Protein AF-A7B3A8-F1 (afdb_monomer_lite)

pLDDT: mean 91.42, std 11.5, range [43.28, 98.0]

Structure (mmCIF, N/CA/C/O backbone):
data_AF-A7B3A8-F1
#
_entry.id   AF-A7B3A8-F1
#
loop_
_atom_site.group_PDB
_atom_site.id
_atom_site.type_symbol
_atom_site.label_atom_id
_atom_site.label_alt_id
_atom_site.label_comp_id
_atom_site.label_asym_id
_atom_site.label_entity_id
_atom_site.label_seq_id
_atom_site.pdbx_PDB_ins_code
_atom_site.Cartn_x
_atom_site.Cartn_y
_atom_site.Cartn_z
_atom_site.occupancy
_atom_site.B_iso_or_equiv
_atom_site.auth_seq_id
_atom_site.auth_comp_id
_atom_site.auth_asym_id
_atom_site.auth_atom_id
_atom_site.pdbx_PDB_model_num
ATOM 1 N N . MET A 1 1 ? -13.601 -8.741 5.119 1.00 59.62 1 MET A N 1
ATOM 2 C CA . MET A 1 1 ? -12.198 -8.457 5.496 1.00 59.62 1 MET A CA 1
ATOM 3 C C . MET A 1 1 ? -11.542 -7.358 4.677 1.00 59.62 1 MET A C 1
ATOM 5 O O . MET A 1 1 ? -11.652 -6.225 5.112 1.00 59.62 1 MET A O 1
ATOM 9 N N . THR A 1 2 ? -10.917 -7.586 3.510 1.00 71.88 2 THR A N 1
ATOM 10 C CA . THR A 1 2 ? -10.159 -6.497 2.839 1.00 71.88 2 THR A CA 1
ATOM 11 C C . THR A 1 2 ? -11.031 -5.282 2.499 1.00 71.88 2 THR A C 1
ATOM 13 O O . THR A 1 2 ? -10.628 -4.152 2.737 1.00 71.88 2 THR A O 1
ATOM 16 N N . ARG A 1 3 ? -12.278 -5.499 2.052 1.00 77.19 3 ARG A N 1
ATOM 17 C CA . ARG A 1 3 ? -13.258 -4.419 1.816 1.00 77.19 3 ARG A CA 1
ATOM 18 C C . ARG A 1 3 ? -13.655 -3.637 3.074 1.00 77.19 3 ARG A C 1
ATOM 20 O O . ARG A 1 3 ? -14.041 -2.485 2.947 1.00 77.19 3 ARG A O 1
ATOM 27 N N . GLU A 1 4 ? -13.592 -4.236 4.260 1.00 86.56 4 GLU A N 1
ATOM 28 C CA . GLU A 1 4 ? -13.900 -3.545 5.523 1.00 86.56 4 GLU A CA 1
ATOM 29 C C . GLU A 1 4 ? -12.697 -2.748 6.012 1.00 86.56 4 GLU A C 1
ATOM 31 O O . GLU A 1 4 ? -12.854 -1.584 6.360 1.00 86.56 4 GLU A O 1
ATOM 36 N N . ALA A 1 5 ? -11.493 -3.319 5.924 1.00 88.00 5 ALA A N 1
ATOM 37 C CA . ALA A 1 5 ? -10.251 -2.609 6.218 1.00 88.00 5 ALA A CA 1
ATOM 38 C C . ALA A 1 5 ? -10.075 -1.373 5.317 1.00 88.00 5 ALA A C 1
ATOM 40 O O . ALA A 1 5 ? -9.680 -0.310 5.784 1.00 88.00 5 ALA A O 1
ATOM 41 N N . LEU A 1 6 ? -10.450 -1.478 4.034 1.00 89.25 6 LEU A N 1
ATOM 42 C CA . LEU A 1 6 ? -10.455 -0.343 3.104 1.00 89.25 6 LEU A CA 1
ATOM 43 C C . LEU A 1 6 ? -11.383 0.794 3.565 1.00 89.25 6 LEU A C 1
ATOM 45 O O . LEU A 1 6 ? -11.046 1.953 3.355 1.00 89.25 6 LEU A O 1
ATOM 49 N N . LYS A 1 7 ? -12.516 0.492 4.214 1.00 92.25 7 LYS A N 1
ATOM 50 C CA . LYS A 1 7 ? -13.450 1.512 4.730 1.00 92.25 7 LYS A CA 1
ATOM 51 C C . LYS A 1 7 ? -12.915 2.259 5.954 1.00 92.25 7 LYS A C 1
ATOM 53 O O . LYS A 1 7 ? -13.427 3.327 6.265 1.00 92.25 7 LYS A O 1
ATOM 58 N N . LYS A 1 8 ? -11.914 1.706 6.648 1.00 93.81 8 LYS A N 1
ATOM 59 C CA . LYS A 1 8 ? -11.253 2.366 7.785 1.00 93.81 8 LYS A CA 1
ATOM 60 C C . LYS A 1 8 ? -10.277 3.455 7.340 1.00 93.81 8 LYS A C 1
ATOM 62 O O . LYS A 1 8 ? -9.935 4.329 8.129 1.00 93.81 8 LYS A O 1
ATOM 67 N N . LEU A 1 9 ? -9.839 3.407 6.082 1.00 93.25 9 LEU A N 1
ATOM 68 C CA . LEU A 1 9 ? -9.022 4.454 5.490 1.00 93.25 9 LEU A CA 1
ATOM 69 C C . LEU A 1 9 ? -9.920 5.601 5.027 1.00 93.25 9 LEU A C 1
ATOM 71 O O . LEU A 1 9 ? -10.871 5.398 4.272 1.00 93.25 9 LEU A O 1
ATOM 75 N N . ASN A 1 10 ? -9.578 6.822 5.426 1.00 94.31 10 ASN A N 1
ATOM 76 C CA . ASN A 1 10 ? -10.187 8.011 4.847 1.00 94.31 10 ASN A CA 1
ATOM 77 C C . ASN A 1 10 ? -9.734 8.212 3.391 1.00 94.31 10 ASN A C 1
ATOM 79 O O . ASN A 1 10 ? -8.799 7.573 2.903 1.00 94.31 10 ASN A O 1
ATOM 83 N N . GLU A 1 11 ? -10.375 9.147 2.695 1.00 95.25 11 GLU A N 1
ATOM 84 C CA . GLU A 1 11 ? -10.120 9.400 1.276 1.00 95.25 11 GLU A CA 1
ATOM 85 C C . GLU A 1 11 ? -8.650 9.737 0.973 1.00 95.25 11 GLU A C 1
ATOM 87 O O . GLU A 1 11 ? -8.076 9.220 0.013 1.00 95.25 11 GLU A O 1
ATOM 92 N N . LYS A 1 12 ? -7.995 10.543 1.818 1.00 95.81 12 LYS A N 1
ATOM 93 C CA . LYS A 1 12 ? -6.580 10.902 1.632 1.00 95.81 12 LYS A CA 1
ATOM 94 C C . LYS A 1 12 ? -5.670 9.684 1.785 1.00 95.81 12 LYS A C 1
ATOM 96 O O . LYS A 1 12 ? -4.780 9.481 0.961 1.00 95.81 12 LYS A O 1
ATOM 101 N N . GLN A 1 13 ? -5.906 8.865 2.809 1.00 95.19 13 GLN A N 1
ATOM 102 C CA . GLN A 1 13 ? -5.150 7.634 3.060 1.00 95.19 13 GLN A CA 1
ATOM 103 C C . GLN A 1 13 ? -5.350 6.628 1.917 1.00 95.19 13 GLN A C 1
ATOM 105 O O . GLN A 1 13 ? -4.384 6.062 1.407 1.00 95.19 13 GLN A O 1
ATOM 110 N N . MET A 1 14 ? -6.591 6.468 1.454 1.00 95.06 14 MET A N 1
ATOM 111 C CA . MET A 1 14 ? -6.935 5.613 0.320 1.00 95.06 14 MET A CA 1
ATOM 112 C C . MET A 1 14 ? -6.229 6.060 -0.964 1.00 95.06 14 MET A C 1
ATOM 114 O O . MET A 1 14 ? -5.591 5.249 -1.639 1.00 95.06 14 MET A O 1
ATOM 118 N N . ASN A 1 15 ? -6.302 7.351 -1.293 1.00 95.75 15 ASN A N 1
ATOM 119 C CA . ASN A 1 15 ? -5.676 7.911 -2.490 1.00 95.75 15 ASN A CA 1
ATOM 120 C C . ASN A 1 15 ? -4.151 7.777 -2.455 1.00 95.75 15 ASN A C 1
ATOM 122 O O . ASN A 1 15 ? -3.533 7.492 -3.485 1.00 95.75 15 ASN A O 1
ATOM 126 N N . TYR A 1 16 ? -3.540 7.906 -1.277 1.00 96.19 16 TYR A N 1
ATOM 127 C CA . TYR A 1 16 ? -2.112 7.666 -1.107 1.00 96.19 16 TYR A CA 1
ATOM 128 C C . TYR A 1 16 ? -1.736 6.208 -1.409 1.00 96.19 16 TYR A C 1
ATOM 130 O O . TYR A 1 16 ? -0.850 5.958 -2.231 1.00 96.19 16 TYR A O 1
ATOM 138 N N . CYS A 1 17 ? -2.458 5.237 -0.840 1.00 95.31 17 CYS A N 1
ATOM 139 C CA . CYS A 1 17 ? -2.225 3.818 -1.117 1.00 95.31 17 CYS A CA 1
ATOM 140 C C . CYS A 1 17 ? -2.453 3.462 -2.598 1.00 95.31 17 CYS A C 1
ATOM 142 O O . CYS A 1 17 ? -1.647 2.739 -3.190 1.00 95.31 17 CYS A O 1
ATOM 144 N N . LYS A 1 18 ? -3.503 4.011 -3.232 1.00 94.50 18 LYS A N 1
ATOM 145 C CA . LYS A 1 18 ? -3.757 3.851 -4.677 1.00 94.50 18 LYS A CA 1
ATOM 146 C C . LYS A 1 18 ? -2.620 4.429 -5.525 1.00 94.50 18 LYS A C 1
ATOM 148 O O . LYS A 1 18 ? -2.187 3.789 -6.481 1.00 94.50 18 LYS A O 1
ATOM 153 N N . THR A 1 19 ? -2.094 5.596 -5.150 1.00 96.12 19 THR A N 1
ATOM 154 C CA . THR A 1 19 ? -0.956 6.227 -5.836 1.00 96.12 19 THR A CA 1
ATOM 155 C C . THR A 1 19 ? 0.293 5.356 -5.744 1.00 96.12 19 THR A C 1
ATOM 157 O O . THR A 1 19 ? 0.911 5.060 -6.765 1.00 96.12 19 THR A O 1
ATOM 160 N N . LEU A 1 20 ? 0.645 4.894 -4.539 1.00 96.50 20 LEU A N 1
ATOM 161 C CA . LEU A 1 20 ? 1.792 4.006 -4.347 1.00 96.50 20 LEU A CA 1
ATOM 162 C C . LEU A 1 20 ? 1.643 2.708 -5.129 1.00 96.50 20 LEU A C 1
ATOM 164 O O . LEU A 1 20 ? 2.590 2.293 -5.788 1.00 96.50 20 LEU A O 1
ATOM 168 N N . SER A 1 21 ? 0.456 2.106 -5.129 1.00 95.31 21 SER A N 1
ATOM 169 C CA . SER A 1 21 ? 0.188 0.958 -5.986 1.00 95.31 21 SER A CA 1
ATOM 170 C C . SER A 1 21 ? 0.471 1.248 -7.456 1.00 95.31 21 SER A C 1
ATOM 172 O O . SER A 1 21 ? 1.148 0.450 -8.097 1.00 95.31 21 SER A O 1
ATOM 174 N N . ALA A 1 22 ? -0.065 2.339 -8.005 1.00 94.94 22 ALA A N 1
ATOM 175 C CA . ALA A 1 22 ? 0.099 2.631 -9.423 1.00 94.94 22 ALA A CA 1
ATOM 176 C C . ALA A 1 22 ? 1.582 2.815 -9.778 1.00 94.94 22 ALA A C 1
ATOM 178 O O . ALA A 1 22 ? 2.031 2.391 -10.843 1.00 94.94 22 ALA A O 1
ATOM 179 N N . LEU A 1 23 ? 2.361 3.412 -8.872 1.00 95.50 23 LEU A N 1
ATOM 180 C CA . LEU A 1 23 ? 3.810 3.536 -9.017 1.00 95.50 23 LEU A CA 1
ATOM 181 C C . LEU A 1 23 ? 4.518 2.176 -8.939 1.00 95.50 23 LEU A C 1
ATOM 183 O O . LEU A 1 23 ? 5.420 1.923 -9.733 1.00 95.50 23 LEU A O 1
ATOM 187 N N . ILE A 1 24 ? 4.099 1.287 -8.033 1.00 95.75 24 ILE A N 1
ATOM 188 C CA . ILE A 1 24 ? 4.622 -0.085 -7.919 1.00 95.75 24 ILE A CA 1
ATOM 189 C C . ILE A 1 24 ? 4.380 -0.854 -9.222 1.00 95.75 24 ILE A C 1
ATOM 191 O O . ILE A 1 24 ? 5.322 -1.450 -9.751 1.00 95.75 24 ILE A O 1
ATOM 195 N N . ASP A 1 25 ? 3.162 -0.800 -9.764 1.00 94.56 25 ASP A N 1
ATOM 196 C CA . ASP A 1 25 ? 2.799 -1.482 -11.008 1.00 94.56 25 ASP A CA 1
ATOM 197 C C . ASP A 1 25 ? 3.585 -0.923 -12.201 1.00 94.56 25 ASP A C 1
ATOM 199 O O . ASP A 1 25 ? 4.181 -1.684 -12.965 1.00 94.56 25 ASP A O 1
ATOM 203 N N . ARG A 1 26 ? 3.691 0.407 -12.321 1.00 94.31 26 ARG A N 1
ATOM 204 C CA . ARG A 1 26 ? 4.502 1.054 -13.367 1.00 94.31 26 ARG A CA 1
ATOM 205 C C . ARG A 1 26 ? 5.979 0.676 -13.272 1.00 94.31 26 ARG A C 1
ATOM 207 O O . ARG A 1 26 ? 6.579 0.347 -14.293 1.00 94.31 26 ARG A O 1
ATOM 214 N N . ALA A 1 27 ? 6.560 0.704 -12.074 1.00 95.38 27 ALA A N 1
ATOM 215 C CA . ALA A 1 27 ? 7.954 0.325 -11.857 1.00 95.38 27 ALA A CA 1
ATOM 216 C C . ALA A 1 27 ? 8.188 -1.154 -12.198 1.00 95.38 27 ALA A C 1
ATOM 218 O O . ALA A 1 27 ? 9.188 -1.487 -12.832 1.00 95.38 27 ALA A O 1
ATOM 219 N N . LYS A 1 28 ? 7.234 -2.033 -11.859 1.00 93.19 28 LYS A N 1
ATOM 220 C CA . LYS A 1 28 ? 7.275 -3.457 -12.213 1.00 93.19 28 LYS A CA 1
ATOM 221 C C . LYS A 1 28 ? 7.254 -3.665 -13.729 1.00 93.19 28 LYS A C 1
ATOM 223 O O . LYS A 1 28 ? 8.096 -4.397 -14.237 1.00 93.19 28 LYS A O 1
ATOM 228 N N . ILE A 1 29 ? 6.342 -3.001 -14.444 1.00 94.06 29 ILE A N 1
ATOM 229 C CA . ILE A 1 29 ? 6.224 -3.088 -15.912 1.00 94.06 29 ILE A CA 1
ATOM 230 C C . ILE A 1 29 ? 7.499 -2.581 -16.601 1.00 94.06 29 ILE A C 1
ATOM 232 O O . ILE A 1 29 ? 7.951 -3.173 -17.575 1.00 94.06 29 ILE A O 1
ATOM 236 N N . LYS A 1 30 ? 8.104 -1.507 -16.082 1.00 95.62 30 LYS A N 1
ATOM 237 C CA . LYS A 1 30 ? 9.329 -0.908 -16.634 1.00 95.62 30 LYS A CA 1
ATOM 238 C C . LYS A 1 30 ? 10.629 -1.590 -16.184 1.00 95.62 30 LYS A C 1
ATOM 240 O O . LYS A 1 30 ? 11.699 -1.156 -16.594 1.00 95.62 30 LYS A O 1
ATOM 245 N N . GLY A 1 31 ? 10.566 -2.609 -15.325 1.00 95.75 31 GLY A N 1
ATOM 246 C CA . GLY A 1 31 ? 11.756 -3.281 -14.787 1.00 95.75 31 GLY A CA 1
ATOM 247 C C . GLY A 1 31 ? 12.596 -2.432 -13.818 1.00 95.75 31 GLY A C 1
ATOM 248 O O . GLY A 1 31 ? 13.757 -2.754 -13.572 1.00 95.75 31 GLY A O 1
ATOM 249 N N . LEU A 1 32 ? 12.030 -1.364 -13.245 1.00 97.38 32 LEU A N 1
ATOM 250 C CA . LEU A 1 32 ? 12.713 -0.440 -12.332 1.00 97.38 32 LEU A CA 1
ATOM 251 C C . LEU A 1 32 ? 12.723 -1.007 -10.903 1.00 97.38 32 LEU A C 1
ATOM 253 O O . LEU A 1 32 ? 11.860 -0.685 -10.084 1.00 97.38 32 LEU A O 1
ATOM 257 N N . LYS A 1 33 ? 13.687 -1.889 -10.608 1.00 95.62 33 LYS A N 1
ATOM 258 C CA . LYS A 1 33 ? 13.752 -2.643 -9.339 1.00 95.62 33 LYS A CA 1
ATOM 259 C C . LYS A 1 33 ? 13.832 -1.750 -8.098 1.00 95.62 33 LYS A C 1
ATOM 261 O O . LYS A 1 33 ? 13.000 -1.896 -7.208 1.00 95.62 33 LYS A O 1
ATOM 266 N N . GLU A 1 34 ? 14.763 -0.799 -8.065 1.00 97.56 34 GLU A N 1
ATOM 267 C CA . GLU A 1 34 ? 14.951 0.088 -6.905 1.00 97.56 34 GLU A CA 1
ATOM 268 C C . GLU A 1 34 ? 13.709 0.941 -6.622 1.00 97.56 34 GLU A C 1
ATOM 270 O O . GLU A 1 34 ? 13.288 1.100 -5.476 1.00 97.56 34 GLU A O 1
ATOM 275 N N . GLU A 1 35 ? 13.071 1.463 -7.671 1.00 96.31 35 GLU A N 1
ATOM 276 C CA . GLU A 1 35 ? 11.847 2.248 -7.528 1.00 96.31 35 GLU A CA 1
ATOM 277 C C . GLU A 1 35 ? 10.678 1.381 -7.041 1.00 96.31 35 GLU A C 1
ATOM 279 O O . GLU A 1 35 ? 9.904 1.805 -6.177 1.00 96.31 35 GLU A O 1
ATOM 284 N N . ASN A 1 36 ? 10.570 0.147 -7.541 1.00 96.50 36 ASN A N 1
ATOM 285 C CA . ASN A 1 36 ? 9.574 -0.811 -7.074 1.00 96.50 36 ASN A CA 1
ATOM 286 C C . ASN A 1 36 ? 9.753 -1.117 -5.579 1.00 96.50 36 ASN A C 1
ATOM 288 O O . ASN A 1 36 ? 8.793 -1.002 -4.816 1.00 96.50 36 ASN A O 1
ATOM 292 N N . GLU A 1 37 ? 10.971 -1.450 -5.151 1.00 97.25 37 GLU A N 1
ATOM 293 C CA . GLU A 1 37 ? 11.295 -1.742 -3.751 1.00 97.25 37 GLU A CA 1
ATOM 294 C C . GLU A 1 37 ? 11.033 -0.538 -2.849 1.00 97.25 37 GLU A C 1
ATOM 296 O O . GLU A 1 37 ? 10.355 -0.663 -1.826 1.00 97.25 37 GLU A O 1
ATOM 301 N N . ARG A 1 38 ? 11.468 0.656 -3.268 1.00 98.00 38 ARG A N 1
ATOM 302 C CA . ARG A 1 38 ? 11.234 1.899 -2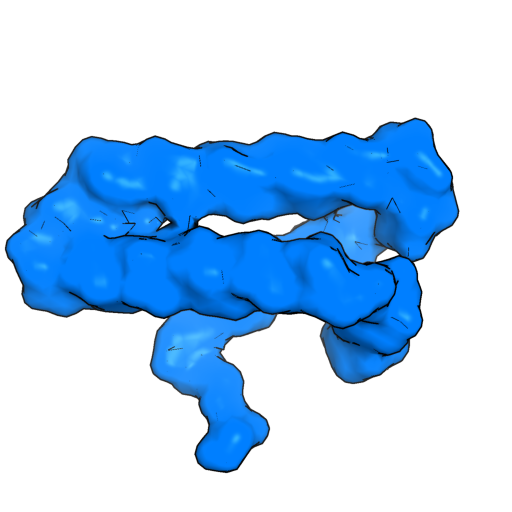.528 1.00 98.00 38 ARG A CA 1
ATOM 303 C C . ARG A 1 38 ? 9.744 2.182 -2.349 1.00 98.00 38 ARG A C 1
ATOM 305 O O . ARG A 1 38 ? 9.318 2.538 -1.251 1.00 98.00 38 ARG A O 1
ATOM 312 N N . ASN A 1 39 ? 8.937 2.034 -3.399 1.00 97.81 39 ASN A N 1
ATOM 313 C CA . ASN A 1 39 ? 7.500 2.299 -3.317 1.00 97.81 39 ASN A CA 1
ATOM 314 C C . ASN A 1 39 ? 6.757 1.236 -2.493 1.00 97.81 39 ASN A C 1
ATOM 316 O O . ASN A 1 39 ? 5.848 1.583 -1.737 1.00 97.81 39 ASN A O 1
ATOM 320 N N . ARG A 1 40 ? 7.184 -0.033 -2.549 1.00 97.00 40 ARG A N 1
ATOM 321 C CA . ARG A 1 40 ? 6.678 -1.095 -1.659 1.00 97.00 40 ARG A CA 1
ATOM 322 C C . ARG A 1 40 ? 7.022 -0.824 -0.197 1.00 97.00 40 ARG A C 1
ATOM 324 O O . ARG A 1 40 ? 6.156 -0.986 0.658 1.00 97.00 40 ARG A O 1
ATOM 331 N N . GLY A 1 41 ? 8.241 -0.360 0.079 1.00 97.88 41 GLY A N 1
ATOM 332 C CA . GLY A 1 41 ? 8.671 0.056 1.414 1.00 97.88 41 GLY A CA 1
ATOM 333 C C . GLY A 1 41 ? 7.821 1.202 1.966 1.00 97.88 41 GLY A C 1
ATOM 334 O O . GLY A 1 41 ? 7.327 1.106 3.085 1.00 97.88 41 GLY A O 1
ATOM 335 N N . LYS A 1 42 ? 7.560 2.239 1.157 1.00 98.00 42 LYS A N 1
ATOM 336 C CA . LYS A 1 42 ? 6.660 3.346 1.533 1.00 98.00 42 LYS A CA 1
ATOM 337 C C . LYS A 1 42 ? 5.244 2.867 1.852 1.00 98.00 42 LYS A C 1
ATOM 339 O O . LYS A 1 42 ? 4.676 3.291 2.850 1.00 98.00 42 LYS A O 1
ATOM 344 N N . LEU A 1 43 ? 4.685 1.986 1.020 1.00 97.69 43 LEU A N 1
ATOM 345 C CA . LEU A 1 43 ? 3.337 1.449 1.225 1.00 97.69 43 LEU A CA 1
ATOM 346 C C . LEU A 1 43 ? 3.257 0.647 2.522 1.00 97.69 43 LEU A C 1
ATOM 348 O O . LEU A 1 43 ? 2.322 0.824 3.298 1.00 97.69 43 LEU A O 1
ATOM 352 N N . ARG A 1 44 ? 4.251 -0.213 2.761 1.00 97.75 44 ARG A N 1
ATOM 353 C CA . ARG A 1 44 ? 4.342 -1.000 3.987 1.00 97.75 44 ARG A CA 1
ATOM 354 C C . ARG A 1 44 ? 4.440 -0.097 5.216 1.00 97.75 44 ARG A C 1
ATOM 356 O O . ARG A 1 44 ? 3.599 -0.221 6.097 1.00 97.75 44 ARG A O 1
ATOM 363 N N . GLY A 1 45 ? 5.392 0.836 5.232 1.00 97.94 45 GLY A N 1
ATOM 364 C CA . GLY A 1 45 ? 5.582 1.749 6.361 1.00 97.94 45 GLY A CA 1
ATOM 365 C C . GLY A 1 45 ? 4.346 2.606 6.635 1.00 97.94 45 GLY A C 1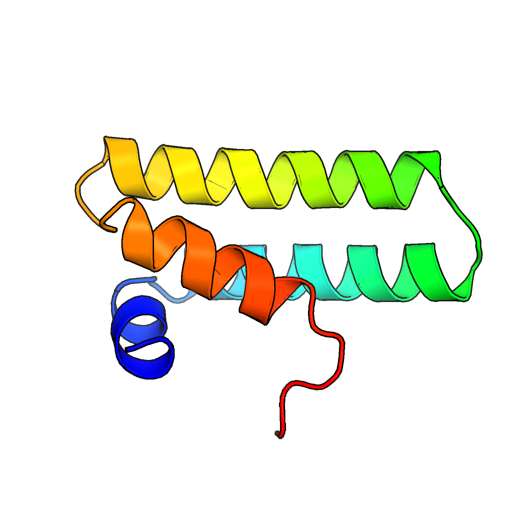
ATOM 366 O O . GLY A 1 45 ? 3.968 2.796 7.783 1.00 97.94 45 GLY A O 1
ATOM 367 N N . PHE A 1 46 ? 3.647 3.057 5.589 1.00 97.88 46 PHE A N 1
ATOM 368 C CA . PHE A 1 46 ? 2.399 3.798 5.754 1.00 97.88 46 PHE A CA 1
ATOM 369 C C . PHE A 1 46 ? 1.300 2.969 6.431 1.00 97.88 46 PHE A C 1
ATOM 371 O O . PHE A 1 46 ? 0.621 3.469 7.324 1.00 97.88 46 PHE A O 1
ATOM 378 N N . LEU A 1 47 ? 1.122 1.707 6.030 1.00 97.25 47 LEU A N 1
ATOM 379 C CA . LEU A 1 47 ? 0.135 0.821 6.651 1.00 97.25 47 LEU A CA 1
ATOM 380 C C . LEU A 1 47 ? 0.532 0.440 8.087 1.00 97.25 47 LEU A C 1
ATOM 382 O O . LEU A 1 47 ? -0.340 0.390 8.947 1.00 97.25 47 LEU A O 1
ATOM 386 N N . GLU A 1 48 ? 1.824 0.250 8.364 1.00 97.50 48 GLU A N 1
ATOM 387 C CA . GLU A 1 48 ? 2.342 0.048 9.727 1.00 97.50 48 GLU A CA 1
ATOM 388 C C . GLU A 1 48 ? 2.068 1.277 10.616 1.00 97.50 48 GLU A C 1
ATOM 390 O O . GLU A 1 48 ? 1.660 1.124 11.764 1.00 97.50 48 GLU A O 1
ATOM 395 N N . CYS A 1 49 ? 2.166 2.504 10.084 1.00 97.50 49 CYS A N 1
ATOM 396 C CA . CYS A 1 49 ? 1.731 3.700 10.816 1.00 97.50 49 CYS A CA 1
ATOM 397 C C . CYS A 1 49 ? 0.226 3.679 11.129 1.00 97.50 49 CYS A C 1
ATOM 399 O O . CYS A 1 49 ? -0.175 4.109 12.205 1.00 97.50 49 CYS A O 1
ATOM 401 N N . MET A 1 50 ? -0.621 3.177 10.224 1.00 96.62 50 MET A N 1
ATOM 402 C CA . MET A 1 50 ? -2.061 3.051 10.501 1.00 96.62 50 MET A CA 1
ATOM 403 C C . MET A 1 50 ? -2.345 2.024 11.607 1.00 96.62 50 MET A C 1
ATOM 405 O O . MET A 1 50 ? -3.288 2.207 12.374 1.00 96.62 50 MET A O 1
ATOM 409 N N . GLU A 1 51 ? -1.537 0.967 11.713 1.00 96.69 51 GLU A N 1
ATOM 410 C CA . GLU A 1 51 ? -1.601 0.020 12.833 1.00 96.69 51 GLU A CA 1
ATOM 411 C C . GLU A 1 51 ? -1.153 0.655 14.150 1.00 96.69 51 GLU A C 1
ATOM 413 O O . GLU A 1 51 ? -1.842 0.513 15.155 1.00 96.69 51 GLU A O 1
ATOM 418 N N . GLN A 1 52 ? -0.068 1.433 14.145 1.00 96.94 52 GLN A N 1
ATOM 419 C CA . GLN A 1 52 ? 0.380 2.177 15.330 1.00 96.94 52 GLN A CA 1
ATOM 420 C C . GLN A 1 52 ? -0.644 3.213 15.813 1.00 96.94 52 GLN A C 1
ATOM 422 O O . GLN A 1 52 ? -0.680 3.538 16.995 1.00 96.94 52 GLN A O 1
ATOM 427 N N . MET A 1 53 ? -1.475 3.730 14.906 1.00 95.75 53 MET A N 1
ATOM 428 C CA . MET A 1 53 ? -2.595 4.621 15.221 1.00 95.75 53 MET A CA 1
ATOM 429 C C . MET A 1 53 ? -3.879 3.872 15.615 1.00 95.75 53 MET A C 1
ATOM 431 O O . MET A 1 53 ? -4.930 4.500 15.714 1.00 95.75 53 MET A O 1
ATOM 435 N N . GLU A 1 54 ? -3.821 2.546 15.771 1.00 94.50 54 GLU A N 1
ATOM 436 C CA . GLU A 1 54 ? -4.955 1.675 16.111 1.00 94.50 54 GLU A CA 1
ATOM 437 C C . GLU A 1 54 ? -6.115 1.717 15.092 1.00 94.50 54 GLU A C 1
ATOM 439 O O . GLU A 1 54 ? -7.224 1.256 15.361 1.00 94.50 54 GLU A O 1
ATOM 444 N N . LEU A 1 55 ? -5.866 2.228 13.878 1.00 94.94 55 LEU A N 1
ATOM 445 C CA . LEU A 1 55 ? -6.854 2.253 12.793 1.00 94.94 55 LEU A CA 1
ATOM 446 C C . LEU A 1 55 ? -6.982 0.884 12.122 1.00 94.94 55 LEU A C 1
ATOM 448 O O . LEU A 1 55 ? -8.064 0.502 11.675 1.00 94.94 55 LEU A O 1
ATOM 452 N N . LEU A 1 56 ? -5.874 0.152 12.030 1.00 95.81 56 LEU A N 1
ATOM 453 C CA . LEU A 1 56 ? -5.805 -1.178 11.436 1.00 95.81 56 LEU A CA 1
ATOM 454 C C . LEU A 1 56 ? -5.222 -2.169 12.438 1.00 95.81 56 LEU A C 1
ATOM 456 O O . LEU A 1 56 ? -4.308 -1.853 13.186 1.00 95.81 56 LEU A O 1
ATOM 460 N N . SER A 1 57 ? -5.697 -3.405 12.397 1.00 96.00 57 SER A N 1
ATOM 461 C CA . SER A 1 57 ? -4.979 -4.526 13.007 1.00 96.00 57 SER A CA 1
ATOM 462 C C . SER A 1 57 ? -3.814 -4.975 12.117 1.00 96.00 57 SER A C 1
ATOM 464 O O . SER A 1 57 ? -3.869 -4.828 10.893 1.00 96.00 57 SER A O 1
ATOM 466 N N . GLY A 1 58 ? -2.797 -5.629 12.684 1.00 94.75 58 GLY A N 1
ATOM 467 C CA . GLY A 1 58 ? -1.690 -6.192 11.896 1.00 94.75 58 GLY A CA 1
ATOM 468 C C . GLY A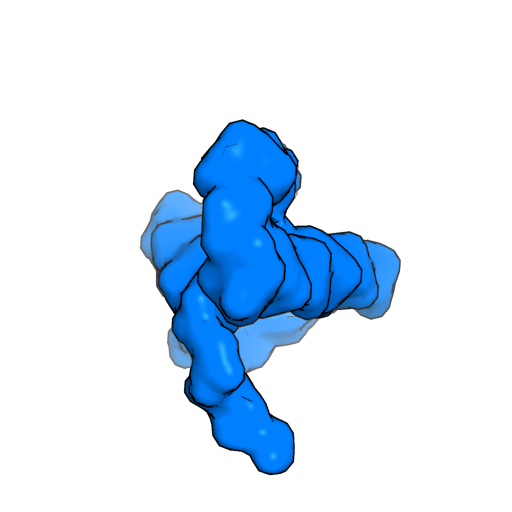 1 58 ? -2.134 -7.186 10.815 1.00 94.75 58 GLY A C 1
ATOM 469 O O . GLY A 1 58 ? -1.539 -7.271 9.736 1.00 94.75 58 GLY A O 1
ATOM 470 N N . TYR A 1 59 ? -3.246 -7.894 11.040 1.00 94.69 59 TYR A N 1
ATOM 471 C CA . TYR A 1 59 ? -3.872 -8.716 10.003 1.00 94.69 59 TYR A CA 1
ATOM 472 C C . TYR A 1 59 ? -4.375 -7.865 8.824 1.00 94.69 59 TYR A C 1
ATOM 474 O O . TYR A 1 59 ? -4.130 -8.196 7.661 1.00 94.6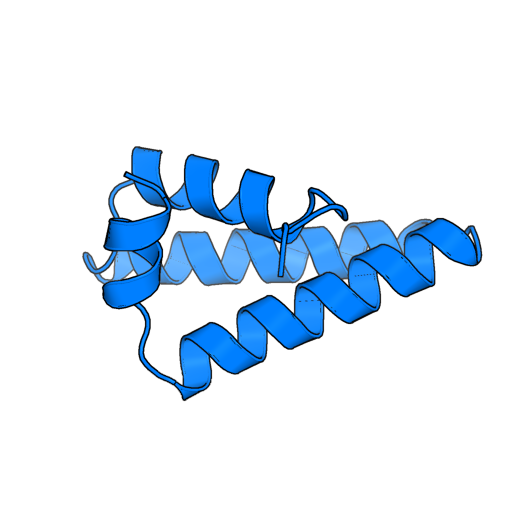9 59 TYR A O 1
ATOM 482 N N . GLU A 1 60 ? -5.054 -6.754 9.112 1.00 95.44 60 GLU A N 1
ATOM 483 C CA . GLU A 1 60 ? -5.558 -5.829 8.095 1.00 95.44 60 GLU A CA 1
ATOM 484 C C . GLU A 1 60 ? -4.429 -5.131 7.341 1.00 95.44 60 GLU A C 1
ATOM 486 O O . GLU A 1 60 ? -4.525 -5.001 6.122 1.00 95.44 60 GLU A O 1
ATOM 491 N N . VAL A 1 61 ? -3.334 -4.768 8.017 1.00 96.19 61 VAL A N 1
ATOM 492 C CA . VAL A 1 61 ? -2.114 -4.256 7.370 1.00 96.19 61 VAL A CA 1
ATOM 493 C C . VAL A 1 61 ? -1.604 -5.244 6.330 1.00 96.19 61 VAL A C 1
ATOM 495 O O . VAL A 1 61 ? -1.411 -4.880 5.167 1.00 96.19 61 VAL A O 1
ATOM 498 N N . LYS A 1 62 ? -1.445 -6.518 6.707 1.00 94.62 62 LYS A N 1
ATOM 499 C CA . LYS A 1 62 ? -0.971 -7.560 5.789 1.00 94.62 62 LYS A CA 1
ATOM 500 C C . LYS A 1 62 ? -1.930 -7.764 4.614 1.00 94.62 62 LYS A C 1
ATOM 502 O O . LYS A 1 62 ? -1.483 -7.867 3.471 1.00 94.62 62 LYS A O 1
ATOM 507 N N . ALA A 1 63 ? -3.236 -7.800 4.879 1.00 94.06 63 ALA A N 1
ATOM 508 C CA . ALA A 1 63 ? -4.258 -7.973 3.851 1.00 94.06 63 ALA A CA 1
ATOM 509 C C . ALA A 1 63 ? -4.289 -6.797 2.861 1.00 94.06 63 ALA A C 1
ATOM 511 O O . ALA A 1 63 ? -4.319 -7.013 1.648 1.00 94.06 63 ALA A O 1
ATOM 512 N N . LEU A 1 64 ? -4.242 -5.559 3.363 1.00 94.44 64 LEU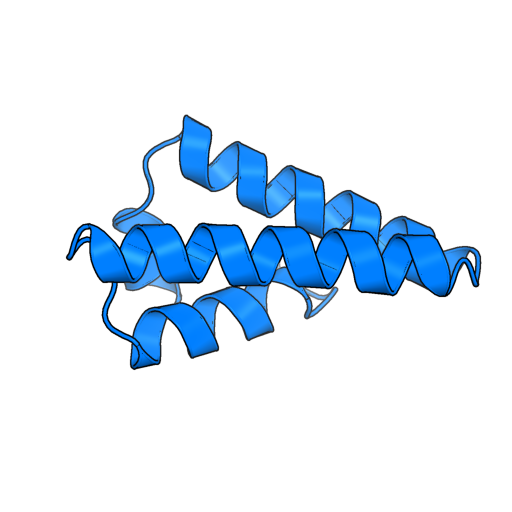 A N 1
ATOM 513 C CA . LEU A 1 64 ? -4.221 -4.353 2.540 1.00 94.44 64 LEU A CA 1
ATOM 514 C C . LEU A 1 64 ? -2.929 -4.241 1.741 1.00 94.44 64 LEU A C 1
ATOM 516 O O . LEU A 1 64 ? -2.992 -3.944 0.552 1.00 94.44 64 LEU A O 1
ATOM 520 N N . TYR A 1 65 ? -1.774 -4.530 2.342 1.00 95.88 65 TYR A N 1
ATOM 521 C CA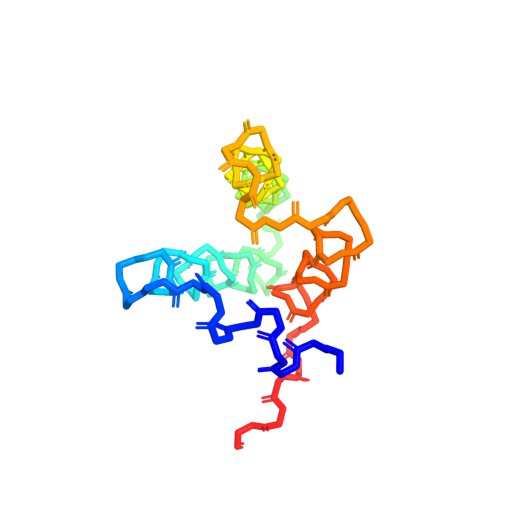 . TYR A 1 65 ? -0.502 -4.518 1.626 1.00 95.88 65 TYR A CA 1
ATOM 522 C C . TYR A 1 65 ? -0.541 -5.460 0.419 1.00 95.88 65 TYR A C 1
ATOM 524 O O . TYR A 1 65 ? -0.244 -5.035 -0.695 1.00 95.88 65 TYR A O 1
ATOM 532 N N . LEU A 1 66 ? -0.982 -6.709 0.616 1.00 93.56 66 LEU A N 1
ATOM 533 C CA . LEU A 1 66 ? -1.125 -7.682 -0.471 1.00 93.56 66 LEU A CA 1
ATOM 534 C C . LEU A 1 66 ? -2.108 -7.203 -1.547 1.00 93.56 66 LEU A C 1
ATOM 536 O O . LEU A 1 66 ? -1.809 -7.308 -2.734 1.00 93.56 66 LEU A O 1
ATOM 540 N N . TRP A 1 67 ? -3.235 -6.618 -1.143 1.00 92.38 67 TRP A N 1
ATOM 541 C CA . TRP A 1 67 ? -4.235 -6.074 -2.064 1.00 92.38 67 TRP A CA 1
ATOM 542 C C . TRP A 1 67 ? -3.724 -4.872 -2.883 1.00 92.38 67 TRP A C 1
ATOM 544 O O . TRP A 1 67 ? -4.028 -4.723 -4.071 1.00 92.38 67 TRP A O 1
ATOM 554 N N . PHE A 1 68 ? -2.905 -4.011 -2.275 1.00 92.50 68 PHE A N 1
ATOM 555 C CA . PHE A 1 68 ? -2.306 -2.850 -2.936 1.00 92.50 68 PHE A CA 1
ATOM 556 C C . PHE A 1 68 ? -1.099 -3.194 -3.830 1.00 92.50 68 PHE A C 1
ATOM 558 O O . PHE A 1 68 ? -0.677 -2.359 -4.626 1.00 92.50 68 PHE A O 1
ATOM 565 N N . ILE A 1 69 ? -0.559 -4.412 -3.762 1.00 92.19 69 ILE A N 1
ATOM 566 C CA . ILE A 1 69 ? 0.502 -4.869 -4.680 1.00 92.19 69 ILE A CA 1
ATOM 567 C C . ILE A 1 69 ? 0.026 -5.931 -5.675 1.00 92.19 69 ILE A C 1
ATOM 569 O O . ILE A 1 69 ? 0.737 -6.241 -6.632 1.00 92.19 69 ILE A O 1
ATOM 573 N N . SER A 1 70 ? -1.159 -6.512 -5.469 1.00 85.19 70 SER A N 1
ATOM 574 C CA . SER A 1 70 ? -1.797 -7.364 -6.465 1.00 85.19 70 SER A CA 1
ATOM 575 C C . SER A 1 70 ? -2.338 -6.470 -7.581 1.00 85.19 70 SER A C 1
ATOM 577 O O . SER A 1 70 ? -3.388 -5.851 -7.423 1.00 85.19 70 SER A O 1
ATOM 579 N N . GLY A 1 71 ? -1.618 -6.389 -8.703 1.00 63.91 71 GLY A N 1
ATOM 580 C CA . GLY A 1 71 ? -1.962 -5.562 -9.872 1.00 63.91 71 GLY A CA 1
ATOM 581 C C . GLY A 1 71 ? -3.272 -5.928 -10.590 1.00 63.91 71 GLY A C 1
ATOM 582 O O . GLY A 1 71 ? -3.534 -5.409 -11.666 1.00 63.91 71 GLY A O 1
ATOM 583 N N . ASN A 1 72 ? -4.090 -6.819 -10.021 1.00 57.00 72 ASN A N 1
ATOM 584 C CA . ASN A 1 72 ? -5.417 -7.163 -10.514 1.00 57.00 72 ASN A CA 1
ATOM 585 C C . ASN A 1 72 ? -6.441 -6.910 -9.401 1.00 57.00 72 ASN A C 1
ATOM 587 O O . ASN A 1 72 ? -6.860 -7.811 -8.673 1.00 57.00 72 ASN A O 1
ATOM 591 N N . ARG A 1 73 ? -6.768 -5.635 -9.207 1.00 62.09 73 ARG A N 1
ATOM 592 C CA . ARG A 1 73 ? -7.918 -5.229 -8.404 1.00 62.09 73 ARG A CA 1
ATOM 593 C C . ARG A 1 73 ? -9.072 -5.212 -9.378 1.00 62.09 73 ARG A C 1
ATOM 595 O O . ARG A 1 73 ? -9.087 -4.327 -10.218 1.00 62.09 73 ARG A O 1
ATOM 602 N N . GLY A 1 74 ? -9.951 -6.208 -9.324 1.00 48.19 74 GLY A N 1
ATOM 603 C CA . GLY A 1 74 ? -11.174 -6.202 -10.124 1.00 48.19 74 GLY A CA 1
ATOM 604 C C . GLY A 1 74 ? -12.012 -4.968 -9.786 1.00 48.19 74 GLY A C 1
ATOM 605 O O . GLY A 1 74 ? -12.801 -5.007 -8.841 1.00 48.19 74 GLY A O 1
ATOM 606 N N . GLU A 1 75 ? -11.745 -3.878 -10.497 1.00 43.28 75 GLU A N 1
ATOM 607 C CA . GLU A 1 75 ? -12.661 -2.781 -10.798 1.00 43.28 75 GLU A CA 1
ATOM 608 C C . GLU A 1 75 ? -13.309 -3.087 -12.151 1.00 43.28 75 GLU A C 1
ATOM 610 O O . GLU A 1 75 ? -12.586 -3.567 -13.059 1.00 43.28 75 GLU A O 1
#

Secondary structure (DSSP, 8-state):
-HHHHHHHS-HHHHHHHHHHHHHHHHHHHTT-HHHHHHHHHHHHHHHHHHHHTTSS-HHHHHHHHHHHH-S----

Organism: Mediterraneibacter gnavus (strain ATCC 29149 / DSM 114966 / JCM 6515 / VPI C7-9) (NCBI:txid411470)

Foldseek 3Di:
DQVVLLVLDDPVLNVLLLVLLVQLVVCVVVVVVVSNVVSLVVLLVSLVVCVVVVSDPPVNSVSSSVVSNPPDDPD

Radius of gyration: 11.99 Å; chains: 1; bounding box: 29×20×33 Å

Sequence (75 aa):
MTREALKKLNEKQMNYCKTLSALIDRAKIKGLKEENERNRGKLRGFLECMEQMELLSGYEVKALYLWFISGNRGE